Protein AF-A0A2D7Y4G0-F1 (afdb_monomer_lite)

pLDDT: mean 80.97, std 15.21, range [43.38, 95.94]

Structure (mmCIF, N/CA/C/O backbone):
data_AF-A0A2D7Y4G0-F1
#
_entry.id   AF-A0A2D7Y4G0-F1
#
loop_
_atom_site.group_PDB
_atom_site.id
_atom_site.type_symbol
_atom_site.label_atom_id
_atom_site.label_alt_id
_atom_site.label_comp_id
_atom_site.label_asym_id
_atom_site.label_entity_id
_atom_site.label_seq_id
_atom_site.pdbx_PDB_ins_code
_atom_site.Cartn_x
_atom_site.Cartn_y
_atom_site.Cartn_z
_atom_site.occupancy
_atom_site.B_iso_or_equiv
_atom_site.auth_seq_id
_atom_site.auth_comp_id
_atom_site.auth_asym_id
_atom_site.auth_atom_id
_atom_site.pdbx_PDB_model_num
ATOM 1 N N . MET A 1 1 ? -26.128 32.412 20.815 1.00 45.88 1 MET A N 1
ATOM 2 C CA . MET A 1 1 ? -25.246 31.372 20.238 1.00 45.88 1 MET A CA 1
ATOM 3 C C . MET A 1 1 ? -25.104 30.246 21.253 1.00 45.88 1 MET A C 1
ATOM 5 O O . MET A 1 1 ? -24.314 30.372 22.178 1.00 45.88 1 MET A O 1
ATOM 9 N N . THR A 1 2 ? -25.911 29.189 21.154 1.00 51.91 2 THR A N 1
ATOM 10 C CA . THR A 1 2 ? -25.906 28.099 22.146 1.00 51.91 2 THR A CA 1
ATOM 11 C C . THR A 1 2 ? -24.891 27.039 21.726 1.00 51.91 2 THR A C 1
ATOM 13 O O . THR A 1 2 ? -25.174 26.219 20.853 1.00 51.91 2 THR A O 1
ATOM 16 N N . SER A 1 3 ? -23.689 27.068 22.306 1.00 77.38 3 SER A N 1
ATOM 17 C CA . SER A 1 3 ? -22.682 26.029 22.081 1.00 77.38 3 SER A CA 1
ATOM 18 C C . SER A 1 3 ? -23.104 24.754 22.812 1.00 77.38 3 SER A C 1
ATOM 20 O O . SER A 1 3 ? -23.172 24.684 24.037 1.00 77.38 3 SER A O 1
ATOM 22 N N . LYS A 1 4 ? -23.454 23.723 22.044 1.00 82.44 4 LYS A N 1
ATOM 23 C CA . LYS A 1 4 ? -23.809 22.418 22.603 1.00 82.44 4 LYS A CA 1
ATOM 24 C C . LYS A 1 4 ? -22.521 21.743 23.094 1.00 82.44 4 LYS A C 1
ATOM 26 O O . LYS A 1 4 ? -21.569 21.674 22.314 1.00 82.44 4 LYS A O 1
ATOM 31 N N . PRO A 1 5 ? -22.450 21.253 24.344 1.00 83.06 5 PRO A N 1
ATOM 32 C CA . PRO A 1 5 ? -21.236 20.625 24.850 1.00 83.06 5 PRO A CA 1
ATOM 33 C C . PRO A 1 5 ? -20.908 19.377 24.020 1.00 83.06 5 PRO A C 1
ATOM 35 O O . PRO A 1 5 ? -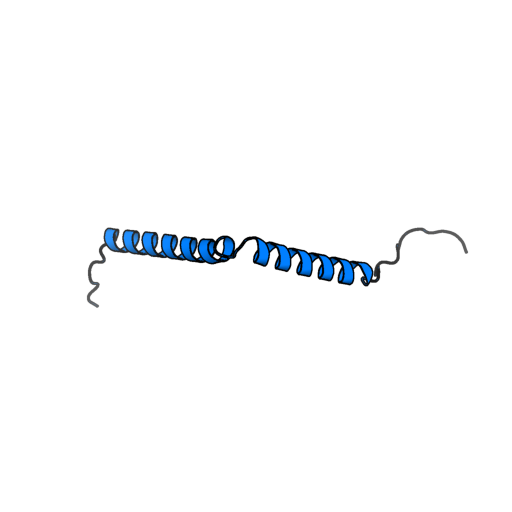21.728 18.470 23.877 1.00 83.06 5 PRO A O 1
ATOM 38 N N . ILE A 1 6 ? -19.706 19.343 23.439 1.00 84.75 6 ILE A N 1
ATOM 39 C CA . ILE A 1 6 ? -19.248 18.239 22.589 1.00 84.75 6 ILE A CA 1
ATOM 40 C C . ILE A 1 6 ? -18.571 17.186 23.459 1.00 84.75 6 ILE A C 1
ATOM 42 O O . ILE A 1 6 ? -17.631 17.468 24.202 1.00 84.75 6 ILE A O 1
ATOM 46 N N . ASN A 1 7 ? -18.991 15.931 23.313 1.00 90.94 7 ASN A N 1
ATOM 47 C CA . ASN A 1 7 ? -18.326 14.818 23.972 1.00 90.94 7 ASN A CA 1
ATOM 48 C C . ASN A 1 7 ? -17.016 14.458 23.247 1.00 90.94 7 ASN A C 1
ATOM 50 O O . ASN A 1 7 ? -17.004 13.759 22.228 1.00 90.94 7 ASN A O 1
ATOM 54 N N . LEU A 1 8 ? -15.891 14.895 23.813 1.00 91.81 8 LEU A N 1
ATOM 55 C CA . LEU A 1 8 ? -14.559 14.666 23.246 1.00 91.81 8 LEU A CA 1
ATOM 56 C C . LEU A 1 8 ? -14.182 13.179 23.156 1.00 91.81 8 LEU A C 1
ATOM 58 O O . LEU A 1 8 ? -13.466 12.784 22.237 1.00 91.81 8 LEU A O 1
ATOM 62 N N . ARG A 1 9 ? -14.678 12.325 24.061 1.00 93.81 9 ARG A N 1
ATOM 63 C CA . ARG A 1 9 ? -14.424 10.874 24.012 1.00 93.81 9 ARG A CA 1
ATOM 64 C C . ARG A 1 9 ? -15.096 10.246 22.795 1.00 93.81 9 ARG A C 1
ATOM 66 O O . ARG A 1 9 ? -14.469 9.455 22.092 1.00 93.81 9 ARG A O 1
ATOM 73 N N . GLN A 1 10 ? -16.348 10.610 22.524 1.00 92.12 10 GLN A N 1
ATOM 74 C CA . GLN A 1 10 ? -17.060 10.146 21.330 1.00 92.12 10 GLN A CA 1
ATOM 75 C C . GLN A 1 10 ? -16.395 10.662 20.052 1.00 92.12 10 GLN A C 1
ATOM 77 O O . GLN A 1 10 ? -16.200 9.886 19.118 1.00 92.12 10 GLN A O 1
ATOM 82 N N . TYR A 1 11 ? -15.974 11.930 20.043 1.00 93.44 11 TYR A N 1
ATOM 83 C CA . TYR A 1 1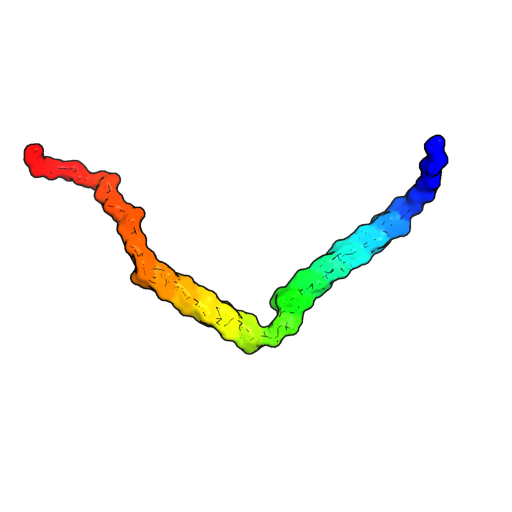1 ? -15.245 12.524 18.924 1.00 93.44 11 TYR A CA 1
ATOM 84 C C . TYR A 1 11 ? -13.931 11.786 18.629 1.00 93.44 11 TYR A C 1
ATOM 86 O O . TYR A 1 11 ? -13.710 11.345 17.503 1.00 93.44 11 TYR A O 1
ATOM 94 N N . ARG A 1 12 ? -13.089 11.560 19.647 1.00 95.00 12 ARG A N 1
ATOM 95 C CA . ARG A 1 12 ? -11.830 10.808 19.500 1.00 95.00 12 ARG A CA 1
ATOM 96 C C . ARG A 1 12 ? -12.073 9.383 19.014 1.00 95.00 12 ARG A C 1
ATOM 98 O O . ARG A 1 12 ? -11.374 8.919 18.121 1.00 95.00 12 ARG A O 1
ATOM 105 N N . LYS A 1 13 ? -13.089 8.701 19.555 1.00 95.94 13 LYS A N 1
ATOM 106 C CA . LYS A 1 13 ? -13.466 7.350 19.115 1.00 95.94 13 LYS A CA 1
ATOM 107 C C . LYS A 1 13 ? -13.899 7.337 17.651 1.00 95.94 13 LYS A C 1
ATOM 109 O O . LYS A 1 13 ? -13.561 6.403 16.933 1.00 95.94 13 LYS A O 1
ATOM 114 N N . ARG A 1 14 ? -14.643 8.351 17.204 1.00 93.69 14 ARG A N 1
ATOM 115 C CA . ARG A 1 14 ? -15.036 8.492 15.799 1.00 93.69 14 ARG A CA 1
ATOM 116 C C . ARG A 1 14 ? -13.808 8.688 14.909 1.00 93.69 14 ARG A C 1
ATOM 118 O O . ARG A 1 14 ? -13.623 7.884 14.006 1.00 93.69 14 ARG A O 1
ATOM 125 N N . LYS A 1 15 ? -12.925 9.631 15.254 1.00 94.38 15 LYS A N 1
ATOM 126 C CA . LYS A 1 15 ? -11.664 9.866 14.533 1.00 94.38 15 LYS A CA 1
ATOM 127 C C . LYS A 1 15 ? -10.828 8.586 14.404 1.00 94.38 15 LYS A C 1
ATOM 129 O O . LYS A 1 15 ? -10.441 8.209 13.311 1.00 94.38 15 LYS A O 1
ATOM 134 N N . GLN A 1 16 ? -10.638 7.849 15.500 1.00 95.56 16 GLN A N 1
ATOM 135 C CA . GLN A 1 16 ? -9.889 6.585 15.475 1.00 95.56 16 GLN A CA 1
ATOM 136 C C . GLN A 1 16 ? -10.519 5.521 14.564 1.00 95.56 16 GLN A C 1
ATOM 138 O O . GLN A 1 16 ? -9.799 4.717 13.979 1.00 95.56 16 GLN A O 1
ATOM 143 N N . ARG A 1 17 ? -11.854 5.466 14.462 1.00 94.75 17 ARG A N 1
ATOM 144 C CA . ARG A 1 17 ? -12.528 4.549 13.530 1.00 94.75 17 ARG A CA 1
ATOM 145 C C . ARG A 1 17 ? -12.345 4.990 12.081 1.00 94.75 17 ARG A C 1
ATOM 147 O O . ARG A 1 17 ? -12.100 4.133 11.244 1.00 94.75 17 ARG A O 1
ATOM 154 N N . GLU A 1 18 ? -12.447 6.287 11.806 1.00 94.31 18 GLU A N 1
ATOM 155 C CA . GLU A 1 18 ? -12.221 6.861 10.472 1.00 94.31 18 GLU A CA 1
ATOM 156 C C . GLU A 1 18 ? -10.782 6.613 10.002 1.00 94.31 18 GLU A C 1
ATOM 158 O O . GLU A 1 18 ? -10.572 6.135 8.891 1.00 94.31 18 GLU A O 1
ATOM 163 N N . ASP A 1 19 ? -9.796 6.838 10.873 1.00 92.88 19 ASP A N 1
ATOM 164 C CA . ASP A 1 19 ? -8.386 6.584 10.569 1.00 92.88 19 ASP A CA 1
ATOM 165 C C . ASP A 1 19 ? -8.145 5.093 10.270 1.00 92.88 19 ASP A C 1
ATOM 167 O O . ASP A 1 19 ? -7.489 4.755 9.287 1.00 92.88 19 ASP A O 1
ATOM 171 N N . LYS A 1 20 ? -8.740 4.186 11.060 1.00 93.00 20 LYS A N 1
ATOM 172 C CA . LYS A 1 20 ? -8.680 2.733 10.811 1.00 93.00 20 LYS 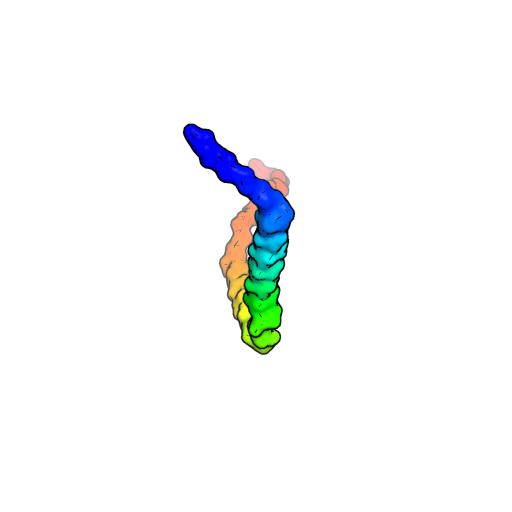A CA 1
ATOM 173 C C . LYS A 1 20 ? -9.387 2.311 9.521 1.00 93.00 20 LYS A C 1
ATOM 175 O O . LYS A 1 20 ? -8.935 1.380 8.861 1.00 93.00 20 LYS A O 1
ATOM 180 N N . ALA A 1 21 ? -10.499 2.951 9.167 1.00 91.94 21 ALA A N 1
ATOM 181 C CA . ALA A 1 21 ? -11.200 2.671 7.917 1.00 91.94 21 ALA A CA 1
ATOM 182 C C . ALA A 1 21 ? -10.348 3.090 6.713 1.00 91.94 21 ALA A C 1
ATOM 184 O O . ALA A 1 21 ? -10.164 2.295 5.794 1.00 91.94 21 ALA A O 1
ATOM 185 N N . ARG A 1 22 ? -9.731 4.277 6.776 1.00 91.00 22 ARG A N 1
ATOM 186 C CA . ARG A 1 22 ? -8.832 4.785 5.732 1.00 91.00 22 ARG A CA 1
ATOM 187 C C . ARG A 1 22 ? -7.620 3.877 5.523 1.00 91.00 22 ARG A C 1
ATOM 189 O O . ARG A 1 22 ? -7.264 3.579 4.387 1.00 91.00 22 ARG A O 1
ATOM 196 N N . THR A 1 23 ? -6.992 3.407 6.602 1.00 90.50 23 THR A N 1
ATOM 197 C CA . THR A 1 23 ? -5.861 2.471 6.483 1.00 90.50 23 THR A CA 1
ATOM 198 C C . THR A 1 23 ? -6.300 1.115 5.940 1.00 90.50 23 THR A C 1
ATOM 200 O O . THR A 1 23 ? -5.605 0.539 5.108 1.00 90.50 23 THR A O 1
ATOM 203 N N . ALA A 1 24 ? -7.471 0.614 6.341 1.00 87.19 24 ALA A N 1
ATOM 204 C CA . ALA A 1 24 ? -8.021 -0.623 5.794 1.00 87.19 24 ALA A CA 1
ATOM 205 C C . ALA A 1 24 ? -8.329 -0.509 4.293 1.00 87.19 24 ALA A C 1
ATOM 207 O O . ALA A 1 24 ? -8.056 -1.446 3.550 1.00 87.19 24 ALA A O 1
ATOM 208 N N . GLU A 1 25 ? -8.860 0.621 3.828 1.00 86.12 25 GLU A N 1
ATOM 209 C CA . GLU A 1 25 ? -9.089 0.885 2.402 1.00 86.12 25 GLU A CA 1
ATOM 210 C C . GLU A 1 25 ? -7.782 0.902 1.608 1.00 86.12 25 GLU A C 1
ATOM 212 O O . GLU A 1 25 ? -7.677 0.197 0.603 1.00 86.12 25 GLU A O 1
ATOM 217 N N . ALA A 1 26 ? -6.760 1.608 2.100 1.00 85.06 26 ALA A N 1
ATOM 218 C CA . ALA A 1 26 ? -5.432 1.597 1.490 1.00 85.06 26 ALA A CA 1
ATOM 219 C C . ALA A 1 26 ? -4.851 0.174 1.420 1.00 85.06 26 ALA A C 1
ATOM 221 O O . ALA A 1 26 ? -4.357 -0.246 0.374 1.00 85.06 26 ALA A O 1
ATOM 222 N N . ASN A 1 27 ? -4.990 -0.608 2.493 1.00 85.62 27 ASN A N 1
ATOM 223 C CA . ASN A 1 27 ? -4.509 -1.988 2.543 1.00 85.62 27 ASN A CA 1
ATOM 224 C C . ASN A 1 27 ? -5.295 -2.926 1.618 1.00 85.62 27 ASN A C 1
ATOM 226 O O . ASN A 1 27 ? -4.699 -3.822 1.030 1.00 85.62 27 ASN A O 1
ATOM 230 N N . ARG A 1 28 ? -6.609 -2.736 1.438 1.00 85.31 28 ARG A N 1
ATOM 231 C CA . ARG A 1 28 ? -7.393 -3.504 0.451 1.00 85.31 28 ARG A CA 1
ATOM 232 C C . ARG A 1 28 ? -6.911 -3.240 -0.968 1.00 85.31 28 ARG A C 1
ATOM 234 O O . ARG A 1 28 ? -6.842 -4.170 -1.758 1.00 85.31 28 ARG A O 1
ATOM 241 N N . ILE A 1 29 ? -6.558 -2.000 -1.289 1.00 81.69 29 ILE A N 1
ATOM 242 C CA . ILE A 1 29 ? -6.023 -1.661 -2.612 1.00 81.69 29 ILE A CA 1
ATOM 243 C C . ILE A 1 29 ? -4.617 -2.255 -2.777 1.00 81.69 29 ILE A C 1
ATOM 245 O O . ILE A 1 29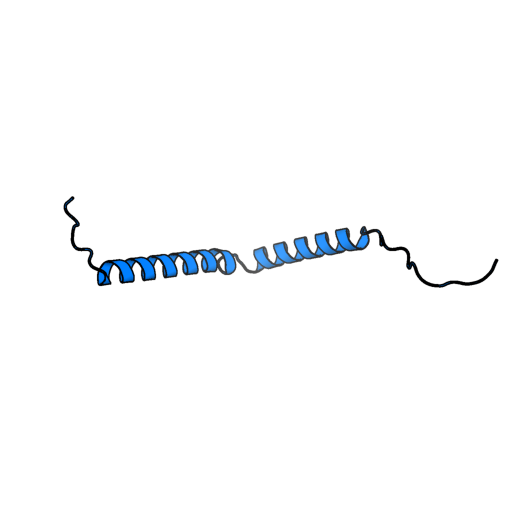 ? -4.333 -2.902 -3.784 1.00 81.69 29 ILE A O 1
ATOM 249 N N . ALA A 1 30 ? -3.757 -2.090 -1.769 1.00 79.06 30 ALA A N 1
ATOM 250 C CA . ALA A 1 30 ? -2.368 -2.541 -1.812 1.00 79.06 30 ALA A CA 1
ATOM 251 C C . ALA A 1 30 ? -2.215 -4.072 -1.790 1.00 79.06 30 ALA A C 1
ATOM 253 O O . ALA A 1 30 ? -1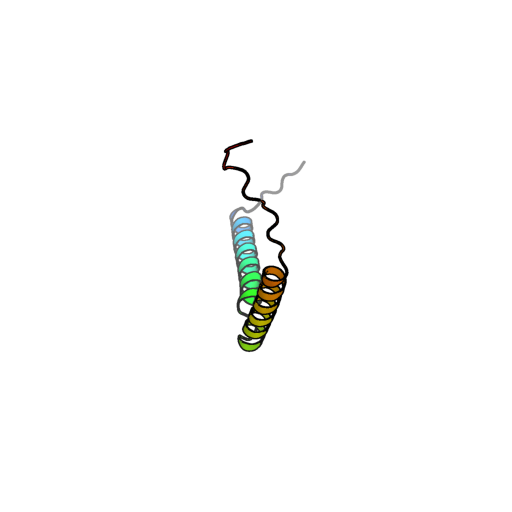.332 -4.608 -2.454 1.00 79.06 30 ALA A O 1
ATOM 254 N N . HIS A 1 31 ? -3.064 -4.777 -1.036 1.00 78.69 31 HIS A N 1
ATOM 255 C CA . HIS A 1 31 ? -2.915 -6.211 -0.749 1.00 78.69 31 HIS A CA 1
ATOM 256 C C . HIS A 1 31 ? -4.113 -7.071 -1.167 1.00 78.69 31 HIS A C 1
ATOM 258 O O . HIS A 1 31 ? -4.019 -8.294 -1.130 1.00 78.69 31 HIS A O 1
ATOM 264 N N . GLY A 1 32 ? -5.243 -6.471 -1.548 1.00 78.06 32 GLY A N 1
ATOM 265 C CA . GLY A 1 32 ? -6.427 -7.202 -2.014 1.00 78.06 32 GLY A CA 1
ATOM 266 C C . GLY A 1 32 ? -6.386 -7.559 -3.498 1.00 78.06 32 GLY A C 1
ATOM 267 O O . GLY A 1 32 ? -7.251 -8.292 -3.970 1.00 78.06 32 GLY A O 1
ATOM 268 N N . THR A 1 33 ? -5.392 -7.069 -4.243 1.00 80.56 33 THR A N 1
ATOM 269 C CA . THR A 1 33 ? -5.183 -7.493 -5.628 1.00 80.56 33 THR A CA 1
ATOM 270 C C . THR A 1 33 ? -4.464 -8.849 -5.653 1.00 80.56 33 THR A C 1
ATOM 272 O O . THR A 1 33 ? -3.448 -9.020 -4.977 1.00 80.56 33 THR A O 1
ATOM 275 N N . PRO A 1 34 ? -4.968 -9.847 -6.407 1.00 80.38 34 PRO A N 1
ATOM 276 C CA . PRO A 1 34 ? -4.274 -11.116 -6.583 1.00 80.38 34 PRO A CA 1
ATOM 277 C C . PRO A 1 34 ? -2.845 -10.899 -7.087 1.00 80.38 34 PRO A C 1
ATOM 279 O O . PRO A 1 34 ? -2.628 -10.138 -8.034 1.00 80.38 34 PRO A O 1
ATOM 282 N N . LYS A 1 35 ? -1.882 -11.619 -6.501 1.00 79.50 35 LYS A N 1
ATOM 283 C CA . LYS A 1 35 ? -0.446 -11.465 -6.790 1.00 79.50 35 LYS A CA 1
ATOM 284 C C . LYS A 1 35 ? -0.117 -11.550 -8.289 1.00 79.50 35 LYS A C 1
ATOM 286 O O . LYS A 1 35 ? 0.676 -10.770 -8.798 1.00 79.50 35 LYS A O 1
ATOM 291 N N . VAL A 1 36 ? -0.798 -12.437 -9.018 1.00 79.75 36 VAL A N 1
ATOM 292 C CA . VAL A 1 36 ? -0.631 -12.610 -10.473 1.00 79.75 36 VAL A CA 1
ATOM 293 C C . VAL A 1 36 ? -0.949 -11.321 -11.246 1.00 79.75 36 VAL A C 1
ATOM 295 O O . VAL A 1 36 ? -0.241 -10.969 -12.185 1.00 79.75 36 VAL A O 1
ATOM 298 N N . ILE A 1 37 ? -1.983 -10.583 -10.832 1.00 80.50 37 ILE A N 1
ATOM 299 C CA . ILE A 1 37 ? -2.395 -9.329 -11.477 1.00 80.50 37 ILE A CA 1
ATOM 300 C C . ILE A 1 37 ? -1.403 -8.212 -11.141 1.00 80.50 37 ILE A C 1
ATOM 302 O O . ILE A 1 37 ? -1.002 -7.462 -12.035 1.00 80.50 37 ILE A O 1
ATOM 306 N N . SER A 1 38 ? -0.967 -8.115 -9.879 1.00 84.00 38 SER A N 1
ATOM 307 C CA . SER A 1 38 ? 0.031 -7.119 -9.472 1.00 84.00 38 SER A CA 1
ATOM 308 C C . SER A 1 38 ? 1.383 -7.343 -10.147 1.00 84.00 38 SER A C 1
ATOM 310 O O . SER A 1 38 ? 2.025 -6.383 -10.567 1.00 84.00 38 SER A O 1
ATOM 312 N N . ASP A 1 39 ? 1.809 -8.598 -10.282 1.00 85.19 39 ASP A N 1
ATOM 313 C CA . ASP A 1 39 ? 3.100 -8.951 -10.875 1.00 85.19 39 ASP A CA 1
ATOM 314 C C . ASP A 1 39 ? 3.096 -8.701 -12.386 1.00 85.19 39 ASP A C 1
ATOM 316 O O . ASP A 1 39 ? 4.033 -8.109 -12.919 1.00 85.19 39 ASP A O 1
ATOM 320 N N . LEU A 1 40 ? 1.994 -9.028 -13.067 1.00 89.56 40 LEU A N 1
ATOM 321 C CA . LEU A 1 40 ? 1.787 -8.668 -14.468 1.00 89.56 40 LEU A CA 1
ATOM 322 C C . LEU A 1 40 ? 1.836 -7.141 -14.669 1.00 89.56 40 LEU A C 1
ATOM 324 O O . LEU A 1 40 ? 2.469 -6.663 -15.612 1.00 89.56 40 LEU A O 1
ATOM 328 N N . ALA A 1 41 ? 1.194 -6.362 -13.791 1.00 88.31 41 ALA A N 1
ATOM 329 C CA . ALA A 1 41 ? 1.211 -4.901 -13.878 1.00 88.31 41 ALA A CA 1
ATOM 330 C C . ALA A 1 41 ? 2.627 -4.332 -13.690 1.00 88.31 41 ALA A C 1
ATOM 332 O O . ALA A 1 41 ? 3.040 -3.464 -14.461 1.00 88.31 41 ALA A O 1
ATOM 333 N N . LYS A 1 42 ? 3.393 -4.858 -12.725 1.00 89.00 42 LYS A N 1
ATOM 334 C CA . LYS A 1 42 ? 4.805 -4.496 -12.517 1.00 89.00 42 LYS A CA 1
ATOM 335 C C . LYS A 1 42 ? 5.661 -4.828 -13.736 1.00 89.00 42 LYS A C 1
ATOM 337 O O . LYS A 1 42 ? 6.370 -3.954 -14.220 1.00 89.00 42 LYS A O 1
ATOM 342 N N . ALA A 1 43 ? 5.533 -6.035 -14.286 1.00 92.19 43 ALA A N 1
ATOM 343 C CA . ALA A 1 43 ? 6.284 -6.451 -15.470 1.00 92.19 43 ALA A CA 1
ATOM 344 C C . ALA A 1 43 ? 6.007 -5.542 -16.682 1.00 92.19 43 ALA A C 1
ATOM 346 O O . ALA A 1 43 ? 6.931 -5.147 -17.392 1.00 92.19 43 ALA A O 1
ATOM 347 N N . ARG A 1 44 ? 4.744 -5.137 -16.890 1.00 93.94 44 ARG A N 1
ATOM 348 C CA . A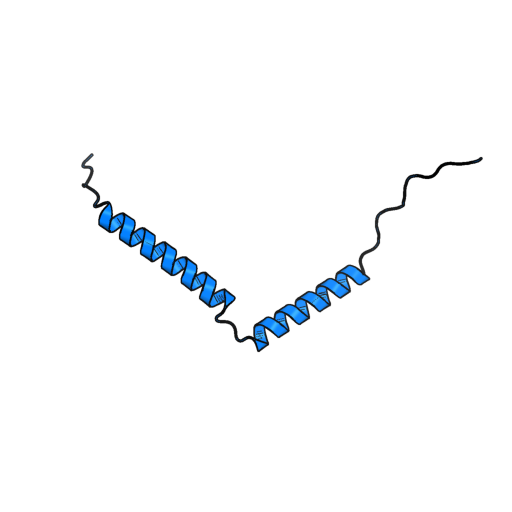RG A 1 44 ? 4.383 -4.158 -17.932 1.00 93.94 44 ARG A CA 1
ATOM 349 C C . ARG A 1 44 ? 5.030 -2.794 -17.696 1.00 93.94 44 ARG A C 1
ATOM 351 O O . ARG A 1 44 ? 5.532 -2.195 -18.642 1.00 93.94 44 ARG A O 1
ATOM 358 N N . GLN A 1 45 ? 5.030 -2.308 -16.454 1.00 92.50 45 GLN A N 1
ATOM 359 C CA . GLN A 1 45 ? 5.675 -1.039 -16.102 1.00 92.50 45 GLN A CA 1
ATOM 360 C C . GLN A 1 45 ? 7.192 -1.091 -16.302 1.00 92.50 45 GLN A C 1
ATOM 362 O O . GLN A 1 45 ? 7.766 -0.137 -16.816 1.00 92.50 45 GLN A O 1
ATOM 367 N N . GLU A 1 46 ? 7.849 -2.186 -15.924 1.00 93.56 46 GLU A N 1
ATOM 368 C CA . GLU A 1 46 ? 9.288 -2.370 -16.137 1.00 93.56 46 GLU A CA 1
ATOM 369 C C . GLU A 1 46 ? 9.648 -2.410 -17.618 1.00 93.56 46 GLU A C 1
ATOM 371 O O . GLU A 1 46 ? 10.612 -1.771 -18.028 1.00 93.56 46 GLU A O 1
ATOM 376 N N . LEU A 1 47 ? 8.862 -3.115 -18.434 1.00 93.88 47 LEU A N 1
ATOM 377 C CA . LEU A 1 47 ? 9.061 -3.150 -19.880 1.00 93.88 47 LEU A CA 1
ATOM 378 C C . LEU A 1 47 ? 8.903 -1.755 -20.494 1.00 93.88 47 LEU A C 1
ATOM 380 O O . LEU A 1 47 ? 9.759 -1.338 -21.269 1.00 93.88 47 LEU A O 1
ATOM 384 N N . ALA A 1 48 ? 7.872 -1.009 -20.095 1.00 92.69 48 ALA A N 1
ATOM 385 C CA . ALA A 1 48 ? 7.678 0.367 -20.545 1.00 92.69 48 ALA A CA 1
ATOM 386 C C . ALA A 1 48 ? 8.841 1.281 -20.122 1.00 92.69 48 ALA A C 1
ATOM 388 O O . ALA A 1 48 ? 9.339 2.053 -20.936 1.00 92.69 48 ALA A O 1
ATOM 389 N N . LYS A 1 49 ? 9.328 1.165 -18.878 1.00 92.38 49 LYS A N 1
ATOM 390 C CA . LYS A 1 49 ? 10.504 1.914 -18.401 1.00 92.38 49 LYS A CA 1
ATOM 391 C C . LYS A 1 49 ? 11.746 1.592 -19.220 1.00 92.38 49 LYS A C 1
ATOM 393 O O . LYS A 1 49 ? 12.392 2.512 -19.698 1.00 92.38 49 LYS A O 1
ATOM 398 N N . LYS A 1 50 ? 12.031 0.306 -19.441 1.00 91.75 50 LYS A N 1
ATOM 399 C CA . LYS A 1 50 ? 13.168 -0.138 -20.259 1.00 91.75 50 LYS A CA 1
ATOM 400 C C . LYS A 1 50 ? 13.083 0.389 -21.687 1.00 91.75 50 LYS A C 1
ATOM 402 O O . LYS A 1 50 ? 14.092 0.811 -22.231 1.00 91.75 50 LYS A O 1
ATOM 407 N N . GLN A 1 51 ? 11.892 0.396 -22.287 1.00 91.50 51 GLN A N 1
ATOM 408 C CA . GLN A 1 51 ? 11.683 0.981 -23.613 1.00 91.50 51 GLN A CA 1
ATOM 409 C C . GLN A 1 51 ? 11.960 2.487 -23.609 1.00 91.50 51 GLN A C 1
ATOM 411 O O . GLN A 1 51 ? 12.698 2.975 -24.457 1.00 91.50 51 GLN A O 1
ATOM 416 N N . ILE A 1 52 ? 11.419 3.222 -22.636 1.00 91.06 52 ILE A N 1
ATOM 417 C CA . ILE A 1 52 ? 11.662 4.664 -22.501 1.00 91.06 52 ILE A CA 1
ATOM 418 C C . ILE A 1 52 ? 13.154 4.950 -22.296 1.00 91.06 52 ILE A C 1
ATOM 420 O O . ILE A 1 52 ? 13.688 5.844 -22.943 1.00 91.06 52 ILE A O 1
ATOM 424 N N . GLU A 1 53 ? 13.836 4.192 -21.436 1.00 87.31 53 GLU A N 1
ATOM 425 C CA . GLU A 1 53 ? 15.277 4.318 -21.197 1.00 87.31 53 GLU A CA 1
ATOM 426 C C . GLU A 1 53 ? 16.097 4.004 -22.451 1.00 87.31 53 GLU A C 1
ATOM 428 O O . GLU A 1 53 ? 16.990 4.773 -22.790 1.00 87.31 53 GLU A O 1
ATOM 433 N N . ALA A 1 54 ? 15.765 2.938 -23.184 1.00 86.38 54 ALA A N 1
ATOM 434 C CA . ALA A 1 54 ? 16.443 2.579 -24.431 1.00 86.38 54 ALA A CA 1
ATOM 435 C C . ALA A 1 54 ? 16.279 3.645 -25.527 1.00 86.38 54 ALA A C 1
ATOM 437 O O . ALA A 1 54 ? 17.160 3.818 -26.365 1.00 86.38 54 ALA A O 1
ATOM 438 N N . HIS A 1 55 ? 15.157 4.367 -25.524 1.00 86.19 55 HIS A N 1
ATOM 439 C CA . HIS A 1 55 ? 14.886 5.459 -26.459 1.00 86.19 55 HIS A CA 1
ATOM 440 C C . HIS A 1 55 ? 15.259 6.841 -25.907 1.00 86.19 55 HIS A C 1
ATOM 442 O O . HIS A 1 55 ? 15.068 7.850 -26.594 1.00 86.19 55 HIS A O 1
ATOM 448 N N . ARG A 1 56 ? 15.796 6.917 -24.684 1.00 84.19 56 ARG A N 1
ATOM 449 C CA . ARG A 1 56 ? 16.254 8.172 -24.095 1.00 84.19 56 ARG A CA 1
ATOM 450 C C . ARG A 1 56 ? 17.524 8.606 -24.818 1.00 84.19 56 ARG A C 1
ATOM 452 O O . ARG A 1 56 ? 18.565 7.967 -24.705 1.00 84.19 56 ARG A O 1
ATOM 459 N N . ARG A 1 57 ? 17.451 9.722 -25.545 1.00 75.75 57 ARG A N 1
ATOM 460 C CA . ARG A 1 57 ? 18.655 10.410 -26.022 1.00 75.75 57 ARG A CA 1
ATOM 461 C C . ARG A 1 57 ? 19.413 10.952 -24.813 1.00 75.75 57 ARG A C 1
ATOM 463 O O . ARG A 1 57 ? 18.816 11.557 -23.922 1.00 75.75 57 ARG A O 1
ATOM 470 N N . ALA A 1 58 ? 20.713 10.680 -24.758 1.00 67.75 58 ALA A N 1
ATOM 471 C CA . ALA A 1 58 ? 21.604 11.264 -23.771 1.00 67.75 58 ALA A CA 1
ATOM 472 C C . ALA A 1 58 ? 21.802 12.745 -24.118 1.00 67.75 58 ALA A C 1
ATOM 474 O O . ALA A 1 58 ? 22.769 13.113 -24.774 1.00 67.75 58 ALA A O 1
ATOM 475 N N . ASP A 1 59 ? 20.861 13.598 -23.722 1.00 65.81 59 ASP A N 1
ATOM 476 C CA . ASP A 1 59 ? 21.037 15.043 -23.823 1.00 65.81 59 ASP A CA 1
ATOM 477 C C . ASP A 1 59 ? 21.957 15.499 -22.686 1.00 65.81 59 ASP A C 1
ATOM 479 O O . ASP A 1 59 ? 21.508 16.010 -21.664 1.00 65.81 59 ASP A O 1
ATOM 483 N N . THR A 1 60 ? 23.258 15.249 -22.826 1.00 57.28 60 THR A N 1
ATOM 484 C CA . THR A 1 60 ? 24.324 16.058 -22.221 1.00 57.28 60 THR A CA 1
ATOM 485 C C . THR A 1 60 ? 25.584 15.875 -23.072 1.00 57.28 60 THR A C 1
ATOM 487 O O . THR A 1 60 ? 26.175 14.794 -23.033 1.00 57.28 60 THR A O 1
ATOM 490 N N . PRO A 1 61 ? 26.016 16.882 -23.856 1.00 56.41 61 PRO A N 1
ATOM 491 C CA . PRO A 1 61 ? 27.406 16.914 -24.283 1.00 56.41 61 PRO A CA 1
ATOM 492 C C . PRO A 1 61 ? 28.277 17.073 -23.024 1.00 56.41 61 PRO A C 1
ATOM 494 O O . PRO A 1 61 ? 27.924 17.880 -22.159 1.00 56.41 61 PRO A O 1
ATOM 497 N N . PRO A 1 62 ? 29.386 16.330 -22.877 1.00 52.94 62 PRO A N 1
ATOM 498 C CA . PRO A 1 62 ? 30.365 16.639 -21.849 1.00 52.94 62 PRO A CA 1
ATOM 499 C C . PRO A 1 62 ? 31.003 17.978 -22.233 1.00 52.94 62 PRO A C 1
ATOM 501 O O . PRO A 1 62 ? 31.843 18.042 -23.124 1.00 52.94 62 PRO A O 1
ATOM 504 N N . SER A 1 63 ? 30.546 19.076 -21.637 1.00 57.47 63 SER A N 1
ATOM 505 C CA . SER A 1 63 ? 31.283 20.332 -21.683 1.00 57.47 63 SER A CA 1
ATOM 506 C C . SER A 1 63 ? 32.243 20.341 -20.504 1.00 57.47 63 SER A C 1
ATOM 508 O O . SER A 1 63 ? 31.811 20.632 -19.393 1.00 57.47 63 SER A O 1
ATOM 510 N N . GLU A 1 64 ? 33.487 19.948 -20.760 1.00 53.00 64 GLU A N 1
ATOM 511 C CA . GLU A 1 64 ? 34.728 20.495 -20.191 1.00 53.00 64 GLU A CA 1
ATOM 512 C C . GLU A 1 64 ? 35.877 19.561 -20.578 1.00 53.00 64 GLU A C 1
ATOM 514 O O . GLU A 1 64 ? 36.009 18.497 -19.995 1.00 53.00 64 GLU A O 1
ATOM 519 N N . ASP A 1 65 ? 36.642 19.956 -21.600 1.00 46.25 65 ASP A N 1
ATOM 520 C CA . ASP A 1 65 ? 38.089 19.739 -21.725 1.00 46.25 65 ASP A CA 1
ATOM 521 C C . ASP A 1 65 ? 38.593 20.698 -22.823 1.00 46.25 65 ASP A C 1
ATOM 523 O O . ASP A 1 65 ? 38.053 20.738 -23.932 1.00 46.25 65 ASP A O 1
ATOM 527 N N . GLY A 1 66 ? 39.551 21.555 -22.466 1.00 53.72 66 GLY A N 1
ATOM 528 C CA . GLY A 1 66 ? 40.236 22.466 -23.382 1.00 53.72 66 GLY A CA 1
ATOM 529 C C . GLY A 1 66 ? 41.344 21.774 -24.181 1.00 53.72 66 GLY A C 1
ATOM 530 O O . GLY A 1 66 ? 41.737 20.663 -23.845 1.00 53.72 66 GLY A O 1
ATOM 531 N N . ASP A 1 67 ? 41.798 22.463 -25.235 1.00 44.75 67 ASP A N 1
ATOM 532 C CA . ASP A 1 67 ? 43.175 22.545 -25.766 1.00 44.75 67 ASP A CA 1
ATOM 533 C C . ASP A 1 67 ? 43.224 22.654 -27.312 1.00 44.75 67 ASP A C 1
ATOM 535 O O . ASP A 1 67 ? 42.620 21.872 -28.043 1.00 44.75 67 ASP A O 1
ATOM 539 N N . ASP A 1 68 ? 43.988 23.662 -27.757 1.00 43.38 68 ASP A N 1
ATOM 540 C CA . ASP A 1 68 ? 44.644 23.886 -29.059 1.00 43.38 68 ASP A CA 1
ATOM 541 C C . ASP A 1 68 ? 43.843 24.016 -30.375 1.00 43.38 68 ASP A C 1
ATOM 543 O O . ASP A 1 68 ? 43.692 23.052 -31.127 1.00 43.38 68 ASP A O 1
ATOM 547 N N . GLN A 1 69 ? 43.543 25.270 -30.760 1.00 48.75 69 GLN A N 1
ATOM 548 C CA . GLN A 1 69 ? 44.042 25.933 -31.992 1.00 48.75 69 GLN A CA 1
ATOM 549 C C . GLN A 1 69 ? 43.978 27.462 -31.843 1.00 48.75 69 GLN A C 1
ATOM 551 O O . GLN A 1 69 ? 42.912 27.970 -31.425 1.00 48.75 69 GLN A O 1
#

Sequence (69 aa):
MTSKPINLRQYRKRKQREDKARTAEANRIAHGTPKVISDLAKARQELAKKQIEAHRRADTPPSEDGDDQ

Foldseek 3Di:
DDDDDDDVVVVVVVVVVVVVVVVVVVCCVVPVDPPVVVVVVVVVVVVVVVVCVVPDDPPDDPPDDDDDD

Secondary structure (DSSP, 8-state):
---PPP-HHHHHHHHHHHHHHHHHHHHHHHHSS-HHHHHHHHHHHHHHHHHHHHT--------------

Radius of gyration: 27.46 Å; chains: 1; bounding box: 70×44×57 Å